Protein AF-A0A554MBA0-F1 (afdb_monomer_lite)

Radius of gyration: 16.83 Å; chains: 1; bounding box: 35×19×51 Å

pLDDT: mean 91.99, std 3.69, range [78.12, 96.31]

Structure (mmCIF, N/CA/C/O backbone):
data_AF-A0A554MBA0-F1
#
_entry.id   AF-A0A554MBA0-F1
#
loop_
_atom_site.group_PDB
_atom_site.id
_at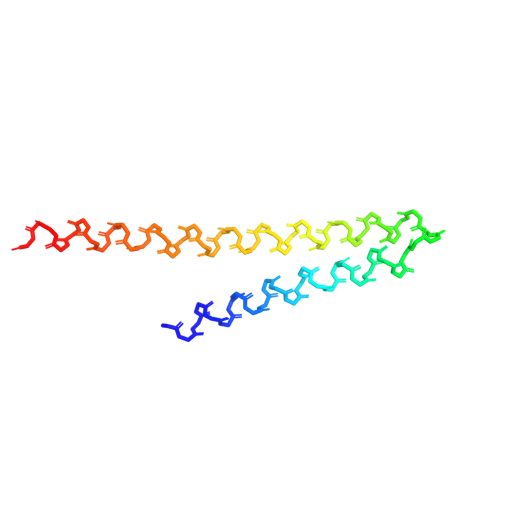om_site.type_symbol
_atom_site.label_atom_id
_atom_site.label_alt_id
_atom_site.label_comp_id
_atom_site.label_asym_id
_atom_site.label_entity_id
_atom_site.label_seq_id
_atom_site.pdbx_PDB_ins_code
_atom_site.Cartn_x
_atom_site.Cartn_y
_atom_site.Cartn_z
_atom_site.occupancy
_atom_site.B_iso_or_equiv
_atom_site.auth_seq_id
_atom_site.auth_comp_id
_atom_site.auth_asym_id
_atom_site.auth_atom_id
_atom_site.pdbx_PDB_model_num
ATOM 1 N N . ASN A 1 1 ? 5.154 -10.175 -14.633 1.00 79.75 1 ASN A N 1
ATOM 2 C CA . ASN A 1 1 ? 6.102 -10.388 -13.516 1.00 79.75 1 ASN A CA 1
ATOM 3 C C . ASN A 1 1 ? 5.302 -10.765 -12.263 1.00 79.75 1 ASN A C 1
ATOM 5 O O . ASN A 1 1 ? 4.582 -9.902 -11.770 1.00 79.75 1 ASN A O 1
ATOM 9 N N . PRO A 1 2 ? 5.371 -12.022 -11.781 1.00 85.88 2 PRO A N 1
ATOM 10 C CA . PRO A 1 2 ? 4.559 -12.513 -10.657 1.00 85.88 2 PRO A CA 1
ATOM 11 C C . PRO A 1 2 ? 4.784 -11.748 -9.341 1.00 85.88 2 PRO A C 1
ATOM 13 O O . PRO A 1 2 ? 3.864 -11.642 -8.536 1.00 85.88 2 PRO A O 1
ATOM 16 N N . ILE A 1 3 ? 5.960 -11.139 -9.153 1.00 87.38 3 ILE A N 1
ATOM 17 C CA . ILE A 1 3 ? 6.284 -10.341 -7.959 1.00 87.38 3 ILE A CA 1
ATOM 18 C C . ILE A 1 3 ? 5.413 -9.078 -7.883 1.00 87.38 3 ILE A C 1
ATOM 20 O O . ILE A 1 3 ? 4.950 -8.712 -6.808 1.00 87.38 3 ILE A O 1
ATOM 24 N N . ILE A 1 4 ? 5.132 -8.437 -9.022 1.00 86.31 4 ILE A N 1
ATOM 25 C CA . ILE A 1 4 ? 4.313 -7.213 -9.070 1.00 86.31 4 ILE A CA 1
ATOM 26 C C . ILE A 1 4 ? 2.872 -7.522 -8.650 1.00 86.31 4 ILE A C 1
ATOM 28 O O . ILE A 1 4 ? 2.299 -6.803 -7.837 1.00 86.31 4 ILE A O 1
ATOM 32 N N . GLY A 1 5 ? 2.304 -8.623 -9.154 1.00 88.50 5 GLY A N 1
ATOM 33 C CA . GLY A 1 5 ? 0.957 -9.057 -8.773 1.00 88.50 5 GLY A CA 1
ATOM 34 C C . GLY A 1 5 ? 0.847 -9.393 -7.284 1.00 88.50 5 GLY A C 1
ATOM 35 O O . GLY A 1 5 ? -0.132 -9.016 -6.643 1.00 88.50 5 GLY A O 1
ATOM 36 N N . LEU A 1 6 ? 1.875 -10.033 -6.715 1.00 91.38 6 LEU A N 1
ATOM 37 C CA . LEU A 1 6 ? 1.932 -10.341 -5.285 1.00 91.38 6 LEU A CA 1
ATOM 38 C C . LEU A 1 6 ? 1.968 -9.071 -4.424 1.00 91.38 6 LEU A C 1
ATOM 40 O O . LEU A 1 6 ? 1.244 -8.974 -3.436 1.00 91.38 6 LEU A O 1
ATOM 44 N N . LEU A 1 7 ? 2.780 -8.088 -4.811 1.00 89.69 7 LEU A N 1
ATOM 45 C CA . LEU A 1 7 ? 2.873 -6.813 -4.107 1.00 89.69 7 LEU A CA 1
ATOM 46 C C . LEU A 1 7 ? 1.524 -6.074 -4.117 1.00 89.69 7 LEU A C 1
ATOM 48 O O . LEU A 1 7 ? 1.069 -5.624 -3.063 1.00 89.69 7 LEU A O 1
ATOM 52 N N . ILE A 1 8 ? 0.838 -6.024 -5.265 1.00 89.88 8 ILE A N 1
ATOM 53 C CA . ILE A 1 8 ? -0.489 -5.391 -5.378 1.00 89.88 8 ILE A CA 1
ATOM 54 C C . ILE A 1 8 ? -1.500 -6.093 -4.465 1.00 89.88 8 ILE A C 1
ATOM 56 O O . ILE A 1 8 ? -2.260 -5.426 -3.761 1.00 89.88 8 ILE A O 1
ATOM 60 N N . ALA A 1 9 ? -1.483 -7.428 -4.429 1.00 92.81 9 ALA A N 1
ATOM 61 C CA . ALA A 1 9 ? -2.356 -8.202 -3.552 1.00 92.81 9 ALA A CA 1
ATOM 62 C C . ALA A 1 9 ? -2.116 -7.875 -2.067 1.00 92.81 9 ALA A C 1
ATOM 64 O O . ALA A 1 9 ? -3.075 -7.677 -1.325 1.00 92.81 9 ALA A O 1
ATOM 65 N N . ILE A 1 10 ? -0.856 -7.742 -1.640 1.00 93.62 10 ILE A N 1
ATOM 66 C CA . ILE A 1 10 ? -0.514 -7.353 -0.262 1.00 93.62 10 ILE A CA 1
ATOM 67 C C . ILE A 1 10 ? 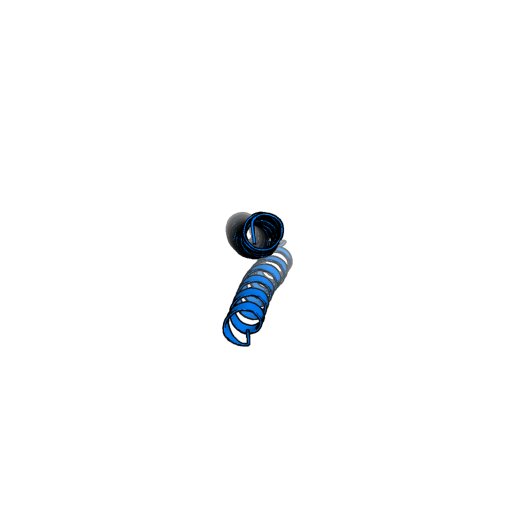-1.034 -5.944 0.052 1.00 93.62 10 ILE A C 1
ATOM 69 O O . ILE A 1 10 ? -1.667 -5.748 1.090 1.00 93.62 10 ILE A O 1
ATOM 73 N N . GLY A 1 11 ? -0.821 -4.973 -0.843 1.00 91.81 11 GLY A N 1
ATOM 74 C CA . GLY A 1 11 ? -1.327 -3.606 -0.661 1.00 91.81 11 GLY A CA 1
ATOM 75 C C . GLY A 1 11 ? -2.851 -3.558 -0.519 1.00 91.81 11 GLY A C 1
ATOM 76 O O . GLY A 1 11 ? -3.375 -2.871 0.361 1.00 91.81 11 GLY A O 1
ATOM 77 N N . LEU A 1 12 ? -3.560 -4.355 -1.323 1.00 93.94 12 LEU A N 1
ATOM 78 C CA . LEU A 1 12 ? -5.013 -4.486 -1.251 1.00 93.94 12 LEU A CA 1
ATOM 79 C C . LEU A 1 12 ? -5.469 -5.119 0.071 1.00 93.94 12 LEU A C 1
ATOM 81 O O . LEU A 1 12 ? -6.421 -4.636 0.678 1.00 93.94 12 LEU A O 1
ATOM 85 N N . VAL A 1 13 ? -4.781 -6.158 0.550 1.00 96.06 13 VAL A N 1
ATOM 86 C CA . VAL A 1 13 ? -5.092 -6.800 1.838 1.00 96.06 13 VAL A CA 1
ATOM 87 C C . VAL A 1 13 ? -4.915 -5.823 3.001 1.00 96.06 13 VAL A C 1
ATOM 89 O O . VAL A 1 13 ? -5.798 -5.740 3.852 1.00 96.06 13 VAL A O 1
ATOM 92 N N . VAL A 1 14 ? -3.829 -5.043 3.026 1.00 94.56 14 VAL A N 1
ATOM 93 C CA . VAL A 1 14 ? -3.595 -4.028 4.073 1.00 94.56 14 VAL A CA 1
ATOM 94 C C . VAL A 1 14 ? -4.668 -2.937 4.037 1.00 94.56 14 VAL A C 1
ATOM 96 O O . VAL A 1 14 ? -5.178 -2.534 5.083 1.00 94.56 14 VAL A O 1
ATOM 99 N N . PHE A 1 15 ? -5.062 -2.496 2.840 1.00 95.00 15 PHE A N 1
ATOM 100 C CA . PHE A 1 15 ? -6.155 -1.542 2.677 1.00 95.00 15 PHE A CA 1
ATOM 101 C C . PHE A 1 15 ? -7.482 -2.094 3.221 1.00 95.00 15 PHE A C 1
ATOM 103 O O . PHE A 1 15 ? -8.135 -1.437 4.033 1.00 95.00 15 PHE A O 1
ATOM 110 N N . LEU A 1 16 ? -7.859 -3.314 2.821 1.00 96.31 16 LEU A N 1
ATOM 111 C CA . LEU A 1 16 ? -9.089 -3.971 3.273 1.00 96.31 16 LEU A CA 1
ATOM 112 C C . LEU A 1 16 ? -9.082 -4.224 4.784 1.00 96.31 16 LEU A C 1
ATOM 114 O O . LEU A 1 16 ? -10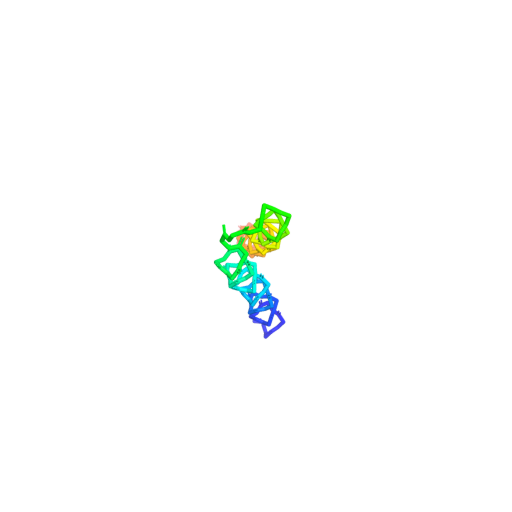.105 -4.024 5.435 1.00 96.31 16 LEU A O 1
ATOM 118 N N . TYR A 1 17 ? -7.935 -4.595 5.356 1.00 95.25 17 TYR A N 1
ATOM 119 C CA . TYR A 1 17 ? -7.770 -4.714 6.803 1.00 95.25 17 TYR A CA 1
ATOM 120 C C . TYR A 1 17 ? -8.062 -3.383 7.510 1.00 95.25 17 TYR A C 1
ATOM 122 O O . TYR A 1 17 ? -8.839 -3.352 8.463 1.00 95.25 17 TYR A O 1
ATOM 130 N N . GLY A 1 18 ? -7.529 -2.272 6.993 1.00 93.75 18 GLY A N 1
ATOM 131 C CA . GLY A 1 18 ? -7.825 -0.940 7.522 1.00 93.75 18 GLY A CA 1
ATOM 132 C C . GLY A 1 18 ? -9.305 -0.559 7.427 1.00 93.75 18 GLY A C 1
ATOM 133 O O . GLY A 1 18 ? -9.834 0.048 8.357 1.00 93.75 18 GLY A O 1
ATOM 134 N N . VAL A 1 19 ? -9.996 -0.947 6.347 1.00 94.62 19 VAL A N 1
ATOM 135 C CA . VAL A 1 19 ? -11.451 -0.743 6.207 1.00 94.62 19 VAL A CA 1
ATOM 136 C C . VAL A 1 19 ? -12.210 -1.530 7.273 1.00 94.62 19 VAL A C 1
ATOM 138 O O . VAL A 1 19 ? -13.072 -0.970 7.950 1.00 94.62 19 VAL A O 1
ATOM 141 N N . VAL A 1 20 ? -11.882 -2.811 7.452 1.00 95.50 20 VAL A N 1
ATOM 142 C CA . VAL A 1 20 ? -12.527 -3.666 8.459 1.00 95.50 20 VAL A CA 1
ATOM 143 C C . VAL A 1 20 ? -12.307 -3.107 9.863 1.00 95.50 20 VAL A C 1
ATOM 145 O O . VAL A 1 20 ? -13.262 -2.998 10.627 1.00 95.50 20 VAL A O 1
ATOM 148 N N . GLU A 1 21 ? -11.087 -2.691 10.196 1.00 93.31 21 GLU A N 1
ATOM 149 C CA . GLU A 1 21 ? -10.773 -2.104 11.500 1.00 93.31 21 GLU A CA 1
ATOM 150 C C . GLU A 1 21 ? -11.464 -0.751 11.716 1.00 93.31 21 GLU A C 1
ATOM 152 O O . GLU A 1 21 ? -11.977 -0.478 12.802 1.00 93.31 21 GLU A O 1
ATOM 157 N N . PHE A 1 22 ? -11.553 0.076 10.671 1.00 93.06 22 PHE A N 1
ATOM 158 C CA . PHE A 1 22 ? -12.275 1.344 10.717 1.00 93.06 22 PHE A CA 1
ATOM 159 C C . PHE A 1 22 ? -13.770 1.143 10.999 1.00 93.06 22 PHE A C 1
ATOM 161 O O . PHE A 1 22 ? -14.343 1.881 11.803 1.00 93.06 22 PHE A O 1
ATOM 168 N N . LEU A 1 23 ? -14.389 0.143 10.362 1.00 93.06 23 LEU A N 1
ATOM 169 C CA . LEU A 1 23 ? -15.799 -0.201 10.559 1.00 93.06 23 LEU A CA 1
ATOM 170 C C . LEU A 1 23 ? -16.042 -0.858 11.925 1.00 93.06 23 LEU A C 1
ATOM 172 O O . LEU A 1 23 ? -16.977 -0.480 12.626 1.00 93.06 23 LEU A O 1
ATOM 176 N N . ALA A 1 24 ? -15.187 -1.795 12.341 1.00 91.19 24 ALA A N 1
ATOM 177 C CA . ALA A 1 24 ? -15.279 -2.456 13.645 1.00 91.19 24 ALA A CA 1
ATOM 178 C C . ALA A 1 24 ? -15.001 -1.498 14.818 1.00 91.19 24 ALA A C 1
ATOM 180 O O . ALA A 1 24 ? -15.468 -1.715 15.935 1.00 91.19 24 ALA A O 1
ATOM 181 N N . GLY A 1 25 ? -14.241 -0.429 14.575 1.00 89.50 25 GLY A N 1
ATOM 182 C CA . GLY A 1 25 ? -13.960 0.642 15.524 1.00 89.50 25 GLY A CA 1
ATOM 183 C C . GLY A 1 25 ? -15.018 1.744 15.581 1.00 89.50 25 GLY A C 1
ATOM 184 O O . GLY A 1 25 ? -14.721 2.795 16.137 1.00 89.50 25 GLY A O 1
ATOM 185 N N . ALA A 1 26 ? -16.215 1.563 15.010 1.00 82.31 26 ALA A N 1
ATOM 186 C CA . ALA A 1 26 ? -17.235 2.615 14.905 1.00 82.31 26 ALA A CA 1
ATOM 187 C C . ALA A 1 26 ? -17.501 3.372 16.225 1.00 82.31 26 ALA A C 1
ATOM 189 O O . ALA A 1 26 ? -17.563 4.605 16.209 1.00 82.31 26 ALA A O 1
ATOM 190 N N . ASP A 1 27 ? -17.549 2.644 17.345 1.00 88.25 27 ASP A N 1
ATOM 191 C CA . ASP A 1 27 ? -17.834 3.175 18.687 1.00 88.25 27 ASP A CA 1
ATOM 192 C C . ASP A 1 27 ? -16.578 3.600 19.472 1.00 88.25 27 ASP A C 1
ATOM 194 O O . ASP A 1 27 ? -16.677 4.115 20.585 1.00 88.25 27 ASP A O 1
ATOM 198 N N . ASN A 1 28 ? -15.378 3.398 18.915 1.00 91.25 28 ASN A N 1
ATOM 199 C CA . ASN A 1 28 ? -14.106 3.734 19.552 1.00 91.25 28 ASN A CA 1
ATOM 200 C C . ASN A 1 28 ? -13.257 4.619 18.623 1.00 91.25 28 ASN A C 1
ATOM 202 O O . ASN A 1 28 ? -12.717 4.163 17.612 1.00 91.25 28 ASN A O 1
ATOM 206 N N . GLN A 1 29 ? -13.097 5.893 18.998 1.00 87.88 29 GLN A N 1
ATOM 207 C CA . GLN A 1 29 ? -12.328 6.870 18.218 1.00 87.88 29 GLN A CA 1
ATOM 208 C C . GLN A 1 29 ? -10.893 6.415 17.921 1.00 87.88 29 GLN A C 1
ATOM 210 O O . GLN A 1 29 ? -10.433 6.593 16.794 1.00 87.88 29 GLN A O 1
ATOM 215 N N . GLU A 1 30 ? -10.215 5.779 18.875 1.00 89.38 30 GLU A N 1
ATOM 216 C CA . GLU A 1 30 ? -8.835 5.317 18.711 1.00 89.38 30 GLU A CA 1
ATOM 217 C C . GLU A 1 30 ? -8.736 4.207 17.655 1.00 89.38 30 GLU A C 1
ATOM 219 O O . GLU A 1 30 ? -7.896 4.269 16.755 1.00 89.38 30 GLU A O 1
ATOM 224 N N . LYS A 1 31 ? -9.656 3.234 17.685 1.00 89.00 31 LYS A N 1
ATOM 225 C CA . LYS A 1 31 ? -9.718 2.169 16.667 1.00 89.00 31 LYS A CA 1
ATOM 226 C C . LYS A 1 31 ? -10.065 2.715 15.283 1.00 89.00 31 LYS A C 1
ATOM 228 O O . LYS A 1 31 ? -9.487 2.281 14.288 1.00 89.00 31 LYS A O 1
ATOM 233 N N . ARG A 1 32 ? -10.948 3.717 15.204 1.00 90.25 32 ARG A N 1
ATOM 234 C CA . ARG A 1 32 ? -11.224 4.428 13.944 1.00 90.25 32 ARG A CA 1
ATOM 235 C C . ARG A 1 32 ? -9.987 5.134 13.400 1.00 90.25 32 ARG A C 1
ATOM 237 O O . ARG A 1 32 ? -9.773 5.127 12.189 1.00 90.25 32 ARG A O 1
ATOM 244 N N . GLU A 1 33 ? -9.177 5.757 14.248 1.00 92.25 33 GLU A N 1
ATOM 245 C CA . GLU A 1 33 ? -7.932 6.384 13.799 1.00 92.25 33 GLU A CA 1
ATOM 246 C C . GLU A 1 33 ? -6.898 5.363 13.321 1.00 92.25 33 GLU A C 1
ATOM 248 O O . GLU A 1 33 ? -6.242 5.602 12.304 1.00 92.25 33 GLU A O 1
ATOM 253 N N . GLN A 1 34 ? -6.779 4.216 13.993 1.00 91.75 34 GLN A N 1
ATOM 254 C CA . GLN A 1 34 ? -5.898 3.130 13.549 1.00 91.75 34 GLN A CA 1
ATOM 255 C C . GLN A 1 34 ? -6.338 2.557 12.195 1.00 91.75 34 GLN A C 1
ATOM 257 O O . GLN A 1 34 ? -5.531 2.530 11.262 1.00 91.75 34 GLN A O 1
ATOM 262 N N . GLY A 1 35 ? -7.630 2.260 12.025 1.00 91.81 35 GLY A N 1
ATOM 263 C CA . GLY A 1 35 ? -8.170 1.796 10.744 1.00 91.81 35 GLY A CA 1
ATOM 264 C C . GLY A 1 35 ? -7.915 2.787 9.603 1.00 91.81 35 GLY A C 1
ATOM 265 O O . GLY A 1 35 ? -7.484 2.398 8.516 1.00 9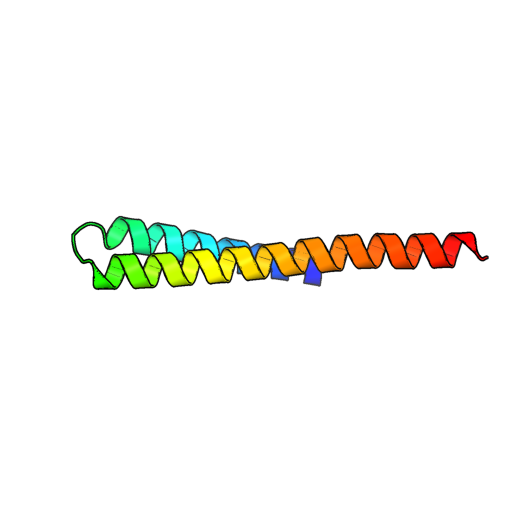1.81 35 GLY A O 1
ATOM 266 N N . LYS A 1 36 ? -8.059 4.099 9.859 1.00 93.00 36 LYS A N 1
ATOM 267 C CA . LYS A 1 36 ? -7.678 5.146 8.888 1.00 93.00 36 LYS A CA 1
ATOM 268 C C . LYS A 1 36 ? -6.204 5.089 8.503 1.00 93.00 36 LYS A C 1
ATOM 270 O O . LYS A 1 36 ? -5.895 5.210 7.318 1.00 93.00 36 LYS A O 1
ATOM 275 N N . LYS A 1 37 ? -5.299 4.909 9.467 1.00 94.88 37 LYS A N 1
ATOM 276 C CA . LYS A 1 37 ? -3.859 4.800 9.186 1.00 94.88 37 LYS A CA 1
ATOM 277 C C . LYS A 1 37 ? -3.574 3.594 8.292 1.00 94.88 37 LYS A C 1
ATOM 279 O O . LYS A 1 37 ? -2.870 3.752 7.299 1.00 94.88 37 LYS A O 1
ATOM 284 N N . HIS A 1 38 ? -4.158 2.432 8.579 1.00 94.19 38 HIS A N 1
ATOM 285 C CA . HIS A 1 38 ? -3.976 1.239 7.747 1.00 94.19 38 HIS A CA 1
ATOM 286 C C . HIS A 1 38 ? -4.555 1.401 6.335 1.00 94.19 38 HIS A C 1
ATOM 288 O O . HIS A 1 38 ? -3.899 1.017 5.366 1.00 94.19 38 HIS A O 1
ATOM 294 N N . MET A 1 39 ? -5.713 2.058 6.185 1.00 95.19 39 MET A N 1
ATOM 295 C CA . MET A 1 39 ? -6.245 2.412 4.862 1.00 95.19 39 MET A CA 1
ATOM 296 C C . MET A 1 39 ? -5.270 3.304 4.082 1.00 95.19 39 MET A C 1
ATOM 298 O O . MET A 1 39 ? -4.983 3.034 2.918 1.00 95.19 39 MET A O 1
ATOM 302 N N . ILE A 1 40 ? -4.723 4.344 4.720 1.00 95.75 40 ILE A N 1
ATOM 303 C CA . ILE A 1 40 ? -3.779 5.272 4.080 1.00 95.75 40 ILE A CA 1
ATOM 304 C C . ILE A 1 40 ? -2.495 4.546 3.660 1.00 95.75 40 ILE A C 1
ATOM 306 O O . ILE A 1 40 ? -2.054 4.714 2.525 1.00 95.75 40 ILE A O 1
ATOM 310 N N . TRP A 1 41 ? -1.925 3.700 4.521 1.00 94.56 41 TRP A N 1
ATOM 311 C CA . TRP A 1 41 ? -0.747 2.898 4.174 1.00 94.56 41 TRP A CA 1
ATOM 312 C C . TRP A 1 41 ? -1.011 1.942 3.005 1.00 94.56 41 TRP A C 1
ATOM 314 O O . TRP A 1 41 ? -0.166 1.824 2.116 1.00 94.56 41 TRP A O 1
ATOM 324 N N . GLY A 1 42 ? -2.193 1.321 2.960 1.00 93.44 42 GLY A N 1
ATOM 325 C CA . GLY A 1 42 ? -2.623 0.501 1.826 1.00 93.44 42 GLY A CA 1
ATOM 326 C C . GLY A 1 42 ? -2.717 1.301 0.522 1.00 93.44 42 GLY A C 1
ATOM 327 O O . GLY A 1 42 ? -2.167 0.883 -0.497 1.00 93.44 42 GLY A O 1
ATOM 328 N N . ILE A 1 43 ? -3.334 2.489 0.554 1.00 95.81 43 ILE A N 1
ATOM 329 C CA . ILE A 1 43 ? -3.451 3.379 -0.616 1.00 95.81 43 ILE A CA 1
ATOM 330 C C . ILE A 1 43 ? -2.075 3.838 -1.104 1.00 95.81 43 ILE A C 1
ATOM 332 O O . ILE A 1 43 ? -1.812 3.789 -2.303 1.00 95.81 43 ILE A O 1
ATOM 336 N N . ILE A 1 44 ? -1.189 4.258 -0.198 1.00 95.62 44 ILE A N 1
ATOM 337 C CA . ILE A 1 44 ? 0.176 4.679 -0.545 1.00 95.62 44 ILE A CA 1
ATOM 338 C C . ILE A 1 44 ? 0.931 3.523 -1.209 1.00 95.62 44 ILE A C 1
ATOM 340 O O . ILE A 1 44 ? 1.562 3.719 -2.247 1.00 95.62 44 ILE A O 1
ATOM 344 N N . GLY A 1 45 ? 0.829 2.311 -0.654 1.00 92.75 45 GLY A N 1
ATOM 345 C CA . GLY A 1 45 ? 1.445 1.117 -1.233 1.00 92.75 45 GLY A CA 1
ATOM 346 C C . GLY A 1 45 ? 0.949 0.833 -2.652 1.00 92.75 45 GLY A C 1
ATOM 347 O O . GLY A 1 45 ? 1.755 0.645 -3.563 1.00 92.75 45 GLY A O 1
ATOM 348 N N . LEU A 1 46 ? -0.368 0.873 -2.860 1.00 93.94 46 LEU A N 1
ATOM 349 C CA . LEU A 1 46 ? -0.979 0.679 -4.178 1.00 93.94 46 LEU A CA 1
ATOM 350 C C . LEU A 1 46 ? -0.572 1.780 -5.169 1.00 93.94 46 LEU A C 1
ATOM 352 O O . LEU A 1 46 ? -0.228 1.479 -6.312 1.00 93.94 46 LEU A O 1
ATOM 356 N N . PHE A 1 47 ? -0.548 3.040 -4.730 1.00 95.19 47 PHE A N 1
ATOM 357 C CA . PHE A 1 47 ? -0.150 4.179 -5.556 1.00 95.19 47 PHE A CA 1
ATOM 358 C C . PHE A 1 47 ? 1.296 4.056 -6.045 1.00 95.19 47 PHE A C 1
ATOM 360 O O . PHE A 1 47 ? 1.558 4.233 -7.234 1.00 95.19 47 PHE A O 1
ATOM 367 N N . ILE A 1 48 ? 2.228 3.690 -5.159 1.00 93.31 48 ILE A N 1
ATOM 368 C CA . ILE A 1 48 ? 3.635 3.477 -5.525 1.00 93.31 48 ILE A CA 1
ATOM 369 C C . ILE A 1 48 ? 3.756 2.351 -6.555 1.00 93.31 48 ILE A C 1
ATOM 371 O O . ILE A 1 48 ? 4.489 2.498 -7.528 1.00 93.31 48 ILE A O 1
ATOM 375 N N . MET A 1 49 ? 3.028 1.245 -6.388 1.00 89.38 49 MET A N 1
ATOM 376 C CA . MET A 1 49 ? 3.108 0.118 -7.325 1.00 89.38 49 MET A CA 1
ATOM 377 C C . MET A 1 49 ? 2.602 0.476 -8.719 1.00 89.38 49 MET A C 1
ATOM 379 O O . MET A 1 49 ? 3.265 0.155 -9.706 1.00 89.38 49 MET A O 1
ATOM 383 N N . VAL A 1 50 ? 1.467 1.173 -8.801 1.00 90.00 50 VAL A N 1
ATOM 384 C CA . VAL A 1 50 ? 0.935 1.672 -10.077 1.00 90.00 50 VAL A CA 1
ATOM 385 C C . VAL A 1 50 ? 1.899 2.688 -10.694 1.00 90.00 50 VAL A C 1
ATOM 387 O O . VAL A 1 50 ? 2.194 2.603 -11.885 1.00 90.00 50 VAL A O 1
ATOM 390 N N . GLY A 1 51 ? 2.451 3.596 -9.884 1.00 92.81 51 GLY A N 1
ATOM 391 C CA . GLY A 1 51 ? 3.421 4.596 -10.326 1.00 92.81 51 GLY A CA 1
ATOM 392 C C . GLY A 1 51 ? 4.703 3.981 -10.890 1.00 92.81 51 GLY A C 1
ATOM 393 O O . GLY A 1 51 ? 5.141 4.365 -11.970 1.00 92.81 51 GLY A O 1
ATOM 394 N N . VAL A 1 52 ? 5.279 2.989 -10.206 1.00 91.12 52 VAL A N 1
ATOM 395 C CA . VAL A 1 52 ? 6.483 2.280 -10.670 1.00 91.12 52 VAL A CA 1
ATOM 396 C C . VAL A 1 52 ? 6.195 1.491 -11.943 1.00 91.12 52 VAL A C 1
ATOM 398 O O . VAL A 1 52 ? 7.008 1.528 -12.863 1.00 91.12 52 VAL A O 1
ATOM 401 N N . PHE A 1 53 ? 5.055 0.798 -12.025 1.00 88.44 53 PHE A N 1
ATOM 402 C CA . PHE A 1 53 ? 4.691 0.048 -13.227 1.00 88.44 53 PHE A CA 1
ATOM 403 C C . PHE A 1 53 ? 4.539 0.971 -14.443 1.00 88.44 53 PHE A C 1
ATOM 405 O O . PHE A 1 53 ? 5.164 0.721 -15.473 1.00 88.44 53 PHE A O 1
ATOM 412 N N . GLY A 1 54 ? 3.799 2.074 -14.296 1.00 89.94 54 GLY A N 1
ATOM 413 C CA . GLY A 1 54 ? 3.646 3.067 -15.360 1.00 89.94 54 GLY A CA 1
ATOM 414 C C . GLY A 1 54 ? 4.973 3.722 -15.748 1.00 89.94 54 GLY A C 1
ATOM 415 O O . GLY A 1 54 ? 5.269 3.871 -16.931 1.00 89.94 54 GLY A O 1
ATOM 416 N N . LEU A 1 55 ? 5.821 4.054 -14.769 1.00 93.31 55 LEU A N 1
ATOM 417 C CA . LEU A 1 55 ? 7.141 4.626 -15.035 1.00 93.31 55 LEU A CA 1
ATOM 418 C C . LEU A 1 55 ? 8.051 3.641 -15.778 1.00 93.31 55 LEU A C 1
ATOM 420 O O . LEU A 1 55 ? 8.731 4.038 -16.723 1.00 93.31 55 LEU A O 1
ATOM 424 N N . MET A 1 56 ? 8.061 2.364 -15.381 1.00 92.25 56 MET A N 1
ATOM 425 C CA . MET A 1 56 ? 8.829 1.337 -16.085 1.00 92.25 56 MET A CA 1
ATOM 426 C C . MET A 1 56 ? 8.389 1.219 -17.541 1.00 92.25 56 MET A C 1
ATOM 428 O O . MET A 1 56 ? 9.244 1.157 -18.419 1.00 92.25 56 MET A O 1
ATOM 432 N N . GLU A 1 5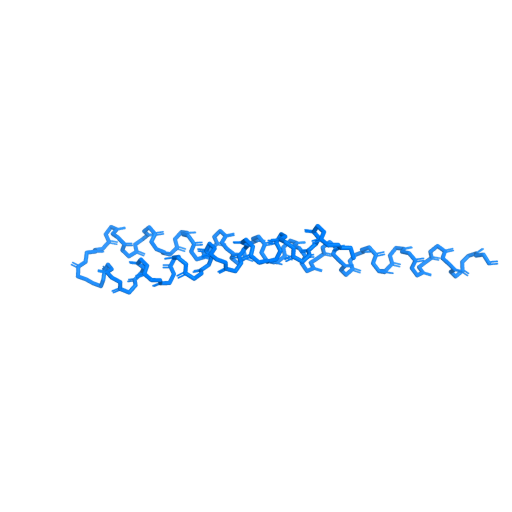7 ? 7.084 1.220 -17.808 1.00 92.00 57 GLU A N 1
ATOM 433 C CA . GLU A 1 57 ? 6.557 1.138 -19.171 1.00 92.00 57 GLU A CA 1
ATOM 434 C C . GLU A 1 57 ? 6.997 2.338 -20.022 1.00 92.00 57 GLU A C 1
ATOM 436 O O . GLU A 1 57 ? 7.489 2.155 -21.135 1.00 92.00 57 GLU A O 1
ATOM 441 N N . VAL A 1 58 ? 6.943 3.554 -19.469 1.00 95.75 58 VAL A N 1
ATOM 442 C CA . VAL A 1 58 ? 7.440 4.766 -20.144 1.00 95.75 58 VAL A CA 1
ATOM 443 C C . VAL A 1 58 ? 8.936 4.666 -20.454 1.00 95.75 58 VAL A C 1
ATOM 445 O O . VAL A 1 58 ? 9.344 4.930 -21.584 1.00 95.75 58 VAL A O 1
ATOM 448 N N . VAL A 1 59 ? 9.759 4.264 -19.482 1.00 95.56 59 VAL A N 1
ATOM 449 C CA . VAL A 1 59 ? 11.218 4.159 -19.658 1.00 95.56 59 VAL A CA 1
ATOM 450 C C . VAL A 1 59 ? 11.581 3.080 -20.680 1.00 95.56 59 VAL A C 1
ATOM 452 O O . VAL A 1 59 ? 12.425 3.313 -21.545 1.00 95.56 59 VAL A O 1
ATOM 455 N N . VAL A 1 60 ? 10.939 1.912 -20.617 1.00 94.88 60 VAL A N 1
ATOM 456 C CA . VAL A 1 60 ? 11.176 0.812 -21.563 1.00 94.88 60 VAL A CA 1
ATOM 457 C C . VAL A 1 60 ? 10.777 1.225 -22.978 1.00 94.88 60 VAL A C 1
ATOM 459 O O . VAL A 1 60 ? 11.550 1.015 -23.914 1.00 94.88 60 VAL A O 1
ATOM 462 N N . ASN A 1 61 ? 9.617 1.865 -23.137 1.00 95.56 61 ASN A N 1
ATOM 463 C CA . ASN A 1 61 ? 9.158 2.360 -24.434 1.00 95.56 61 ASN A CA 1
ATOM 464 C C . ASN A 1 61 ? 10.092 3.438 -24.996 1.00 95.56 61 ASN A C 1
ATOM 466 O O . ASN A 1 61 ? 10.414 3.409 -26.183 1.00 95.56 61 ASN A O 1
ATOM 470 N N . PHE A 1 62 ? 10.584 4.343 -24.146 1.00 95.81 62 PHE A N 1
ATOM 471 C CA . PHE A 1 62 ? 11.558 5.357 -24.542 1.00 95.81 62 PHE A CA 1
ATOM 472 C C . PHE A 1 62 ? 12.864 4.734 -25.055 1.00 95.81 62 PHE A C 1
ATOM 474 O O . PHE A 1 62 ? 13.336 5.101 -26.127 1.00 95.81 62 PHE A O 1
ATOM 481 N N . ILE A 1 63 ? 13.420 3.750 -24.342 1.00 96.25 63 ILE A N 1
ATOM 482 C CA . ILE A 1 63 ? 14.646 3.054 -24.766 1.00 96.25 63 ILE A CA 1
ATOM 483 C C . ILE A 1 63 ? 14.430 2.299 -26.085 1.00 96.25 63 ILE A C 1
ATOM 485 O O . ILE A 1 63 ? 15.304 2.326 -26.951 1.00 96.25 63 ILE A O 1
ATOM 489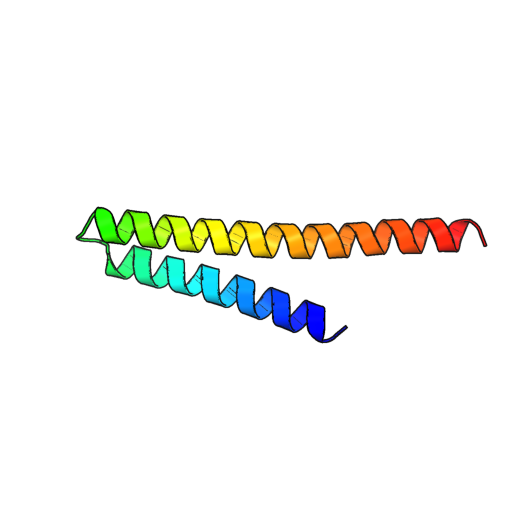 N N . ASN A 1 64 ? 13.280 1.643 -26.255 1.00 94.50 64 ASN A N 1
ATOM 490 C CA . ASN A 1 64 ? 12.957 0.920 -27.487 1.00 94.50 64 ASN A CA 1
ATOM 491 C C . ASN A 1 64 ? 12.803 1.853 -28.692 1.00 94.50 64 ASN A C 1
ATOM 493 O O . ASN A 1 64 ? 13.107 1.438 -29.798 1.00 94.50 64 ASN A O 1
ATOM 497 N N . SER A 1 65 ? 12.377 3.102 -28.486 1.00 93.00 65 SER A N 1
ATOM 498 C CA . SER A 1 65 ? 12.281 4.100 -29.556 1.00 93.00 65 SER A CA 1
ATOM 499 C C . SER A 1 65 ? 13.641 4.607 -30.055 1.00 93.00 65 SER A C 1
ATOM 501 O O . SER A 1 65 ? 13.687 5.249 -31.102 1.00 93.00 65 SER A O 1
ATOM 503 N N . LEU A 1 66 ? 14.721 4.404 -29.293 1.00 90.81 66 LEU A N 1
ATOM 504 C CA . LEU A 1 66 ? 16.077 4.841 -29.651 1.00 90.81 66 LEU A CA 1
ATOM 505 C C . LEU A 1 66 ? 16.892 3.755 -30.369 1.00 90.81 66 LEU A C 1
ATOM 507 O O . LEU A 1 66 ? 17.989 4.044 -30.849 1.00 90.81 66 LEU A O 1
ATOM 511 N N . LYS A 1 67 ? 16.390 2.519 -30.389 1.00 78.12 67 LYS A N 1
ATOM 512 C CA . LYS A 1 67 ? 16.953 1.399 -31.147 1.00 78.12 67 LYS A CA 1
ATOM 513 C C . LYS A 1 67 ? 16.253 1.282 -32.492 1.00 78.12 67 LYS A C 1
ATOM 515 O O . LYS A 1 67 ? 16.961 0.930 -33.456 1.00 78.12 67 LYS A O 1
#

Secondary structure (DSSP, 8-state):
-HHHHHHHHHHHHHHHHHHHHHHHTTT-HHHHHHHHHHHHHHHHHHHHHHHHHHHHHHHHHHHHTT-

Foldseek 3Di:
DVVLVVQLVVLVVLLVQLVVQLVVCVVPPVSVVSSVVSNVSSVVSNVVSVVVVVVVVVVVVVVVVVD

Sequence (67 aa):
NPIIGLLIAIGLVVFLYGVVEFLAGADNQEKREQGKKHMIWGIIGLFIMVGVFGLMEVVVNFINSLK